Protein AF-A0A354FUS6-F1 (afdb_monomer_lite)

Radius of gyration: 26.86 Å; chains: 1; bounding box: 39×74×53 Å

Structure (mmCIF, N/CA/C/O backbone):
data_AF-A0A354FUS6-F1
#
_entry.id   AF-A0A354FUS6-F1
#
loop_
_atom_site.group_PDB
_atom_site.id
_atom_site.type_symbol
_atom_site.label_atom_id
_atom_site.label_alt_id
_atom_site.label_comp_id
_atom_site.label_asym_id
_atom_site.label_entity_id
_atom_site.label_seq_id
_atom_s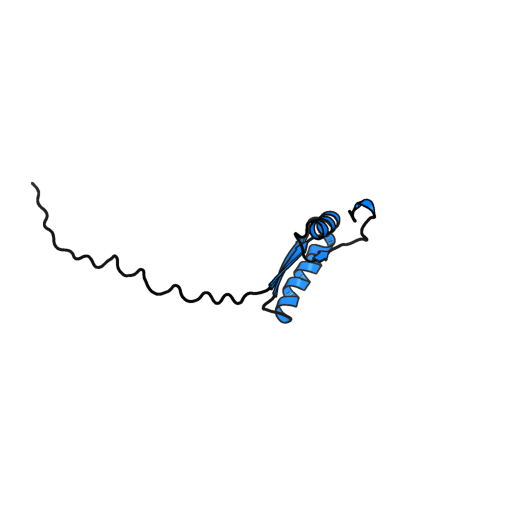ite.pdbx_PDB_ins_code
_atom_site.Cartn_x
_atom_site.Cartn_y
_atom_site.Cartn_z
_atom_site.occupancy
_atom_site.B_iso_or_equiv
_atom_site.auth_seq_id
_atom_site.auth_comp_id
_atom_site.auth_asym_id
_atom_site.auth_atom_id
_atom_site.pdbx_PDB_model_num
ATOM 1 N N . MET A 1 1 ? 21.102 66.247 -28.928 1.00 41.16 1 MET A N 1
ATOM 2 C CA . MET A 1 1 ? 21.398 65.060 -29.758 1.00 41.16 1 MET A CA 1
ATOM 3 C C . MET A 1 1 ? 20.076 64.348 -29.989 1.00 41.16 1 MET A C 1
ATOM 5 O O . MET A 1 1 ? 19.432 63.959 -29.026 1.00 41.16 1 MET A O 1
ATOM 9 N N . LYS A 1 2 ? 19.577 64.398 -31.223 1.00 36.28 2 LYS A N 1
ATOM 10 C CA . LYS A 1 2 ? 18.180 64.159 -31.603 1.00 36.28 2 LYS A CA 1
ATOM 11 C C . LYS A 1 2 ? 18.179 62.943 -32.530 1.00 36.28 2 LYS A C 1
ATOM 13 O O . LYS A 1 2 ? 18.948 62.958 -33.479 1.00 36.28 2 LYS A O 1
ATOM 18 N N . THR A 1 3 ? 17.393 61.928 -32.158 1.00 49.78 3 THR A N 1
ATOM 19 C CA . THR A 1 3 ? 16.693 60.921 -32.987 1.00 49.78 3 THR A CA 1
ATOM 20 C C . THR A 1 3 ? 17.363 60.410 -34.271 1.00 49.78 3 THR A C 1
ATOM 22 O O . THR A 1 3 ? 17.715 61.205 -35.136 1.00 49.78 3 THR A O 1
ATOM 25 N N . THR A 1 4 ? 17.344 59.086 -34.480 1.00 43.28 4 THR A N 1
ATOM 26 C CA . THR A 1 4 ? 16.615 58.393 -35.581 1.00 43.28 4 THR A CA 1
ATOM 27 C C . THR A 1 4 ? 17.221 56.998 -35.822 1.00 43.28 4 THR A C 1
ATOM 29 O O . THR A 1 4 ? 18.398 56.873 -36.144 1.00 43.28 4 THR A O 1
ATOM 32 N N . PHE A 1 5 ? 16.401 55.957 -35.647 1.00 50.62 5 PHE A N 1
ATOM 33 C CA . PHE A 1 5 ? 16.652 54.570 -36.068 1.00 50.62 5 PHE A CA 1
ATOM 34 C C . PHE A 1 5 ? 16.636 54.441 -37.603 1.00 50.62 5 PHE A C 1
ATOM 36 O O . PHE A 1 5 ? 15.881 55.154 -38.264 1.00 50.62 5 PHE A O 1
ATOM 43 N N . PRO A 1 6 ? 17.342 53.445 -38.161 1.00 46.75 6 PRO A N 1
ATOM 44 C CA . PRO A 1 6 ? 16.634 52.467 -38.997 1.00 46.75 6 PRO A CA 1
ATOM 45 C C . PRO A 1 6 ? 17.035 51.027 -38.627 1.00 46.75 6 PRO A C 1
ATOM 47 O O . PRO A 1 6 ? 18.188 50.732 -38.343 1.00 46.75 6 PRO A O 1
ATOM 50 N N . SER A 1 7 ? 16.072 50.121 -38.441 1.00 48.47 7 SER A N 1
ATOM 51 C CA . SER A 1 7 ? 15.587 49.218 -39.500 1.00 48.47 7 SER A CA 1
ATOM 52 C C . SER A 1 7 ? 16.716 48.554 -40.288 1.00 48.47 7 SER A C 1
ATOM 54 O O . SER A 1 7 ? 17.052 49.031 -41.363 1.00 48.47 7 SER A O 1
ATOM 56 N N . LEU A 1 8 ? 17.277 47.466 -39.748 1.00 46.94 8 LEU A N 1
ATOM 57 C CA . LEU A 1 8 ? 17.747 46.274 -40.474 1.00 46.94 8 LEU A CA 1
ATOM 58 C C . LEU A 1 8 ? 18.408 45.313 -39.464 1.00 46.94 8 LEU A C 1
ATOM 60 O O . LEU A 1 8 ? 19.621 45.308 -39.295 1.00 46.94 8 LEU A O 1
ATOM 64 N N . LEU A 1 9 ? 17.628 44.498 -38.757 1.00 47.19 9 LEU A N 1
ATOM 65 C CA . LEU A 1 9 ? 18.170 43.251 -38.210 1.00 47.19 9 LEU A CA 1
ATOM 66 C C . LEU A 1 9 ? 17.051 42.219 -38.098 1.00 47.19 9 LEU A C 1
ATOM 68 O O . LEU A 1 9 ? 16.434 42.014 -37.059 1.00 47.19 9 LEU A O 1
ATOM 72 N N . THR A 1 10 ? 16.738 41.666 -39.265 1.00 50.53 10 THR A N 1
ATOM 73 C CA . THR A 1 10 ? 16.582 40.232 -39.495 1.00 50.53 10 THR A CA 1
ATOM 74 C C . THR A 1 10 ? 16.069 39.426 -38.303 1.00 50.53 10 THR A C 1
ATOM 76 O O . THR A 1 10 ? 16.819 38.941 -37.461 1.00 50.53 10 THR A O 1
ATOM 79 N N . VAL A 1 11 ? 14.752 39.236 -38.330 1.00 52.19 11 VAL A N 1
ATOM 80 C CA . VAL A 1 11 ? 14.027 38.016 -37.960 1.00 52.19 11 VAL A CA 1
ATOM 81 C C . VAL A 1 11 ? 14.899 36.767 -38.193 1.00 52.19 11 VAL A C 1
ATOM 83 O O . VAL A 1 11 ? 14.925 36.207 -39.281 1.00 52.19 11 VAL A O 1
ATOM 86 N N . ALA A 1 12 ? 15.659 36.358 -37.178 1.00 51.31 12 ALA A N 1
ATOM 87 C CA . ALA A 1 12 ? 16.441 35.115 -37.161 1.00 51.31 12 ALA A CA 1
ATOM 88 C C . ALA A 1 12 ? 16.547 34.523 -35.742 1.00 51.31 12 ALA A C 1
ATOM 90 O O . ALA A 1 12 ? 17.472 33.777 -35.441 1.00 51.31 12 ALA A O 1
ATOM 91 N N . GLY A 1 13 ? 15.615 34.876 -34.850 1.00 47.34 13 GLY A N 1
ATOM 92 C CA . GLY A 1 13 ? 15.606 34.402 -33.459 1.00 47.34 13 GLY A CA 1
ATOM 93 C C . GLY A 1 13 ? 14.391 33.560 -33.063 1.00 47.34 13 GLY A C 1
ATOM 94 O O . GLY A 1 13 ? 14.379 33.018 -31.966 1.00 47.34 13 GLY A O 1
ATOM 95 N N . ALA A 1 14 ? 13.369 33.443 -33.918 1.00 52.50 14 ALA A N 1
ATOM 96 C CA . ALA A 1 14 ? 12.065 32.892 -33.523 1.00 52.50 14 ALA A CA 1
ATOM 97 C C . ALA A 1 14 ? 11.728 31.506 -34.116 1.00 52.50 14 ALA A C 1
ATOM 99 O O . ALA A 1 14 ? 10.642 30.995 -33.871 1.00 52.50 14 ALA A O 1
ATOM 100 N N . THR A 1 15 ? 12.643 30.871 -34.858 1.00 54.31 15 THR A N 1
ATOM 101 C CA . THR A 1 15 ? 12.386 29.599 -35.574 1.00 54.31 15 THR A CA 1
ATOM 102 C C . THR A 1 15 ? 13.180 28.402 -35.035 1.00 54.31 15 THR A C 1
ATOM 104 O O . THR A 1 15 ? 13.341 27.405 -35.731 1.00 54.31 15 THR A O 1
ATOM 107 N N . ALA A 1 16 ? 13.668 28.470 -33.792 1.00 52.44 16 ALA A N 1
ATOM 108 C CA . ALA A 1 16 ? 14.354 27.361 -33.111 1.00 52.44 16 ALA A CA 1
ATOM 109 C C . ALA A 1 16 ? 13.463 26.634 -32.078 1.00 52.44 16 ALA A C 1
ATOM 111 O O . ALA A 1 16 ? 13.956 26.027 -31.133 1.00 52.44 16 ALA A O 1
ATOM 112 N N . LEU A 1 17 ? 12.141 26.688 -32.260 1.00 57.06 17 LEU A N 1
ATOM 113 C CA . LEU A 1 17 ? 11.146 25.923 -31.504 1.00 57.06 17 LEU A CA 1
ATOM 114 C C . LEU A 1 17 ? 10.383 25.032 -32.488 1.00 57.06 17 LEU A C 1
ATOM 116 O O . LEU A 1 17 ? 9.315 25.430 -32.944 1.00 57.06 17 LEU A O 1
ATOM 120 N N . ALA A 1 18 ? 10.919 23.8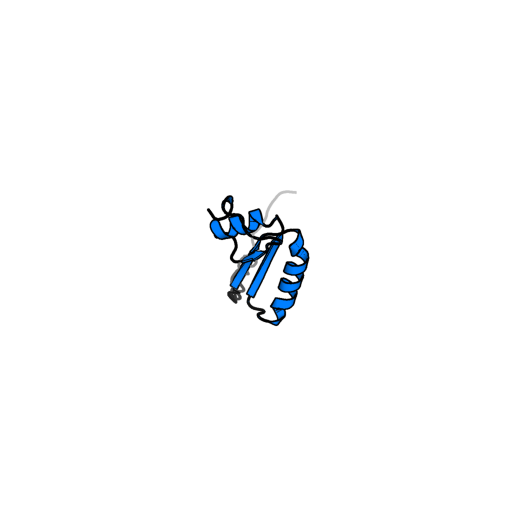67 -32.872 1.00 58.22 18 ALA A N 1
ATOM 121 C CA . ALA A 1 18 ? 10.093 22.947 -33.665 1.00 58.22 18 ALA A CA 1
ATOM 122 C C . ALA A 1 18 ? 10.409 21.446 -33.648 1.00 58.22 18 ALA A C 1
ATOM 124 O O . ALA A 1 18 ? 9.525 20.717 -34.073 1.00 58.22 18 ALA A O 1
ATOM 125 N N . LEU A 1 19 ? 11.572 20.921 -33.231 1.00 60.03 19 LEU A N 1
ATOM 126 C CA . LEU A 1 19 ? 11.863 19.492 -33.504 1.00 60.03 19 LEU A CA 1
ATOM 127 C C . LEU A 1 19 ? 12.735 18.777 -32.454 1.00 60.03 19 LEU A C 1
ATOM 129 O O . LEU A 1 19 ? 13.766 18.203 -32.787 1.00 60.03 19 LEU A O 1
ATOM 133 N N . SER A 1 20 ? 12.342 18.760 -31.177 1.00 59.25 20 SER A N 1
ATOM 134 C CA . SER A 1 20 ? 12.924 17.800 -30.207 1.00 59.25 20 SER A CA 1
ATOM 135 C C . SER A 1 20 ? 11.934 17.292 -29.153 1.00 59.25 20 SER A C 1
ATOM 137 O O . SER A 1 20 ? 12.327 16.905 -28.062 1.00 59.25 20 SER A O 1
ATOM 139 N N . SER A 1 21 ? 10.640 17.249 -29.482 1.00 59.47 21 SER A N 1
ATOM 140 C CA . SER A 1 21 ? 9.625 16.589 -28.650 1.00 59.47 21 SER A CA 1
ATOM 141 C C . SER A 1 21 ? 9.084 15.345 -29.358 1.00 59.47 21 SER A C 1
ATOM 143 O O . SER A 1 21 ? 7.907 15.267 -29.695 1.00 59.47 21 SER A O 1
ATOM 145 N N . CYS A 1 22 ? 9.958 14.376 -29.619 1.00 57.28 22 CYS A N 1
ATOM 146 C CA . CYS A 1 22 ? 9.580 12.991 -29.894 1.00 57.28 22 CYS A CA 1
ATOM 147 C C . CYS A 1 22 ? 10.590 12.096 -29.184 1.00 57.28 22 CYS A C 1
ATOM 149 O O . CYS A 1 22 ? 11.691 11.864 -29.666 1.00 57.28 22 CYS A O 1
ATOM 151 N N . GLY A 1 23 ? 10.208 11.696 -27.983 1.00 54.72 23 GLY A N 1
ATOM 152 C CA . GLY A 1 23 ? 10.965 10.844 -27.074 1.00 54.72 23 GLY A CA 1
ATOM 153 C C . GLY A 1 23 ? 10.140 10.653 -25.811 1.00 54.72 23 GLY A C 1
ATOM 154 O O . GLY A 1 23 ? 10.613 10.880 -24.706 1.00 54.72 23 GLY A O 1
ATOM 155 N N . ARG A 1 24 ? 8.842 10.391 -25.992 1.00 51.75 24 ARG A N 1
ATOM 156 C CA . ARG A 1 24 ? 7.981 9.907 -24.920 1.00 51.75 24 ARG A CA 1
ATOM 157 C C . ARG A 1 24 ? 7.834 8.420 -25.189 1.00 51.75 24 ARG A C 1
ATOM 159 O O . ARG A 1 24 ? 6.822 7.978 -25.721 1.00 51.75 24 ARG A O 1
ATOM 166 N N . ASP A 1 25 ? 8.915 7.698 -24.914 1.00 47.88 25 ASP A N 1
ATOM 167 C CA . ASP A 1 25 ? 8.837 6.282 -24.601 1.00 47.88 25 ASP A CA 1
ATOM 168 C C . ASP A 1 25 ? 8.032 6.213 -23.303 1.00 47.88 25 ASP A C 1
ATOM 170 O O . ASP A 1 25 ? 8.560 6.296 -22.195 1.00 47.88 25 ASP A O 1
ATOM 174 N N . ASP A 1 26 ? 6.709 6.211 -23.462 1.00 52.59 26 ASP A N 1
ATOM 175 C CA . ASP A 1 26 ? 5.772 5.749 -22.451 1.00 52.59 26 ASP A CA 1
ATOM 176 C C . ASP A 1 26 ? 6.010 4.237 -22.349 1.00 52.59 26 ASP A C 1
ATOM 178 O O . ASP A 1 26 ? 5.254 3.416 -22.862 1.00 52.59 26 ASP A O 1
ATOM 182 N N . ASP A 1 27 ? 7.162 3.872 -21.782 1.00 55.88 27 ASP A N 1
ATOM 183 C CA . ASP A 1 27 ? 7.391 2.548 -21.231 1.00 55.88 27 ASP A CA 1
ATOM 184 C C . ASP A 1 27 ? 6.436 2.501 -20.039 1.00 55.88 27 ASP A C 1
ATOM 186 O O . ASP A 1 27 ? 6.751 2.981 -18.949 1.00 55.88 27 ASP A O 1
ATOM 190 N N . GLY A 1 28 ? 5.183 2.143 -20.345 1.00 59.19 28 GLY A N 1
ATOM 191 C CA . GLY A 1 28 ? 4.014 2.205 -19.479 1.00 59.19 28 GLY A CA 1
ATOM 192 C C . GLY A 1 28 ? 4.182 1.260 -18.306 1.00 59.19 28 GLY A C 1
ATOM 193 O O . GLY A 1 28 ? 3.588 0.184 -18.264 1.00 59.19 28 GLY A O 1
ATOM 194 N N . GLY A 1 29 ? 5.053 1.646 -17.383 1.00 70.44 29 GLY A N 1
ATOM 195 C CA . GLY A 1 29 ? 5.346 0.878 -16.204 1.00 70.44 29 GLY A CA 1
ATOM 196 C C . GLY A 1 29 ? 4.112 0.829 -15.322 1.00 70.44 29 GLY A C 1
ATOM 197 O O . GLY A 1 29 ? 3.512 1.860 -15.010 1.00 70.44 29 GLY A O 1
ATOM 198 N N . GLU A 1 30 ? 3.711 -0.378 -14.940 1.00 90.00 30 GLU A N 1
ATOM 199 C CA . GLU A 1 30 ? 2.550 -0.576 -14.086 1.00 90.00 30 GLU A CA 1
ATOM 200 C C . GLU A 1 30 ? 2.865 -0.005 -12.702 1.00 90.00 30 GLU A C 1
ATOM 202 O O . GLU A 1 30 ? 3.858 -0.380 -12.072 1.00 90.00 30 GLU A O 1
ATOM 207 N N . LYS A 1 31 ? 2.052 0.945 -12.234 1.00 94.75 31 LYS A N 1
ATOM 208 C CA . LYS A 1 31 ? 2.187 1.491 -10.885 1.00 94.75 31 LYS A CA 1
ATOM 209 C C . LYS A 1 31 ? 1.272 0.722 -9.942 1.00 94.75 31 LYS A C 1
ATOM 211 O O . LYS A 1 31 ? 0.073 0.661 -10.180 1.00 94.75 31 LYS A O 1
ATOM 216 N N . VAL A 1 32 ? 1.835 0.217 -8.850 1.00 97.31 32 VAL A N 1
ATOM 217 C CA . VAL A 1 32 ? 1.091 -0.449 -7.775 1.00 97.31 32 VAL A CA 1
ATOM 218 C C . VAL A 1 32 ? 1.244 0.367 -6.499 1.00 97.31 32 VAL A C 1
ATOM 220 O O . VAL A 1 32 ? 2.355 0.649 -6.043 1.00 97.31 32 VAL A O 1
ATOM 223 N N . THR A 1 33 ? 0.121 0.748 -5.917 1.00 98.12 33 THR A N 1
ATOM 224 C CA . THR A 1 33 ? 0.022 1.511 -4.679 1.00 98.12 33 THR A CA 1
ATOM 225 C C . THR A 1 33 ? -0.238 0.562 -3.519 1.00 98.12 33 THR A C 1
ATOM 227 O O . THR A 1 33 ? -1.121 -0.297 -3.556 1.00 98.12 33 THR A O 1
ATOM 230 N N . ILE A 1 34 ? 0.563 0.717 -2.473 1.00 98.31 34 ILE A N 1
ATOM 231 C CA . ILE A 1 34 ? 0.560 -0.111 -1.279 1.00 98.31 34 ILE A CA 1
ATOM 232 C C . ILE A 1 34 ? 0.405 0.816 -0.079 1.00 98.31 34 ILE A C 1
ATOM 234 O O . ILE A 1 34 ? 1.289 1.623 0.193 1.00 98.31 34 ILE A O 1
ATOM 238 N N . ALA A 1 35 ? -0.691 0.688 0.658 1.00 97.88 35 ALA A N 1
ATOM 239 C CA . ALA A 1 35 ? -0.963 1.503 1.842 1.00 97.88 35 ALA A CA 1
ATOM 240 C C . ALA A 1 35 ? -1.077 0.625 3.093 1.00 97.88 35 ALA A C 1
ATOM 242 O O . ALA A 1 35 ? -1.311 -0.579 3.008 1.00 97.88 35 ALA A O 1
ATOM 243 N N . GLY A 1 36 ? -0.951 1.200 4.286 1.00 97.38 36 GLY A N 1
ATOM 244 C CA . GLY A 1 36 ? -1.366 0.520 5.511 1.00 97.38 36 GLY A CA 1
ATOM 245 C C . GLY A 1 36 ? -0.408 0.677 6.677 1.00 97.38 36 GLY A C 1
ATOM 246 O O . GLY A 1 36 ? -0.019 1.779 7.025 1.00 97.38 36 GLY A O 1
ATOM 247 N N . SER A 1 37 ? -0.111 -0.419 7.370 1.00 97.69 37 SER A N 1
ATOM 248 C CA . SER A 1 37 ? 0.532 -0.422 8.687 1.00 97.69 37 SER A CA 1
ATOM 249 C C . SER A 1 37 ? 1.863 0.338 8.742 1.00 97.69 37 SER A C 1
ATOM 251 O O . SER A 1 37 ? 2.854 -0.134 8.193 1.00 97.69 37 SER A O 1
ATOM 253 N N . ASP A 1 38 ? 1.925 1.397 9.553 1.00 97.81 38 ASP A N 1
ATOM 254 C CA . ASP A 1 38 ? 3.162 2.126 9.887 1.00 97.81 38 ASP A CA 1
ATOM 255 C C . ASP A 1 38 ? 4.265 1.194 10.429 1.00 97.81 38 ASP A C 1
ATOM 257 O O . ASP A 1 38 ? 5.402 1.211 9.965 1.00 97.81 38 ASP A O 1
ATOM 261 N N . THR A 1 39 ? 3.905 0.237 11.293 1.00 97.31 39 THR A N 1
ATOM 262 C CA . THR A 1 39 ? 4.857 -0.770 11.805 1.00 97.31 39 THR A CA 1
ATOM 263 C C . THR A 1 39 ? 5.488 -1.634 10.703 1.00 97.31 39 THR A C 1
ATOM 265 O O . THR A 1 39 ? 6.584 -2.154 10.883 1.00 97.31 39 THR A O 1
ATOM 268 N N . MET A 1 40 ? 4.814 -1.798 9.559 1.00 97.50 40 MET A N 1
ATOM 269 C CA . MET A 1 40 ? 5.308 -2.578 8.417 1.00 97.50 40 MET A CA 1
ATOM 270 C C . MET A 1 40 ? 5.987 -1.702 7.359 1.00 97.50 40 MET A C 1
ATOM 272 O O . MET A 1 40 ? 6.500 -2.243 6.381 1.00 97.50 40 MET A O 1
ATOM 276 N N . LEU A 1 41 ? 6.021 -0.374 7.531 1.00 97.62 41 LEU A N 1
ATOM 277 C CA . LEU A 1 41 ? 6.486 0.554 6.500 1.00 97.62 41 LEU A CA 1
ATOM 278 C C . LEU A 1 41 ? 7.921 0.248 6.067 1.00 97.62 41 LEU A C 1
ATOM 280 O O . LEU A 1 41 ? 8.196 0.138 4.878 1.00 97.62 41 LEU A O 1
ATOM 284 N N . GLN A 1 42 ? 8.822 0.025 7.026 1.00 97.50 42 GLN A N 1
ATOM 285 C CA . GLN A 1 42 ? 10.229 -0.255 6.721 1.00 97.50 42 GLN A CA 1
ATOM 286 C C . GLN A 1 42 ? 10.413 -1.576 5.959 1.00 97.50 42 GLN A C 1
ATOM 288 O O . GLN A 1 42 ? 11.239 -1.658 5.054 1.00 97.50 42 GLN A O 1
ATOM 293 N N . VAL A 1 43 ? 9.607 -2.595 6.274 1.00 97.69 43 VAL A N 1
ATOM 294 C CA . VAL A 1 43 ? 9.608 -3.872 5.542 1.00 97.69 43 VAL A CA 1
ATOM 295 C C . VAL A 1 43 ? 9.078 -3.669 4.121 1.00 97.69 43 VAL A C 1
ATOM 297 O O . VAL A 1 43 ? 9.681 -4.150 3.166 1.00 97.69 43 VAL A O 1
ATOM 300 N N . GLY A 1 44 ? 7.992 -2.90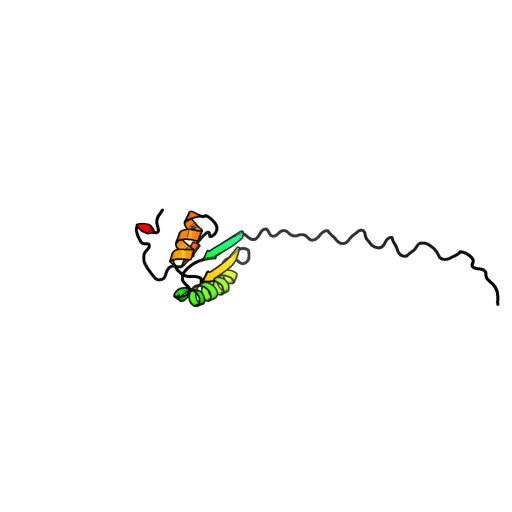7 3.972 1.00 97.81 44 GLY A N 1
ATOM 301 C CA . GLY A 1 44 ? 7.413 -2.581 2.672 1.00 97.81 44 GLY A CA 1
ATOM 302 C C . GLY A 1 44 ? 8.361 -1.792 1.767 1.00 97.81 44 GLY A C 1
ATOM 303 O O . GLY A 1 44 ? 8.466 -2.109 0.586 1.00 97.81 44 GLY A O 1
ATOM 304 N N . LEU A 1 45 ? 9.097 -0.819 2.311 1.00 98.00 45 LEU A N 1
ATOM 305 C CA . LEU A 1 45 ? 10.119 -0.070 1.568 1.00 98.00 45 LEU A CA 1
ATOM 306 C C . LEU A 1 45 ? 11.277 -0.979 1.128 1.00 98.00 45 LEU A C 1
ATOM 308 O O . LEU A 1 45 ? 11.705 -0.922 -0.023 1.00 98.00 45 LEU A O 1
ATOM 312 N N . ALA A 1 46 ? 11.733 -1.886 1.999 1.00 98.19 46 ALA A N 1
ATOM 313 C CA . ALA A 1 46 ? 12.755 -2.868 1.634 1.00 98.19 46 ALA A CA 1
ATOM 314 C C . ALA A 1 46 ? 12.283 -3.802 0.503 1.00 98.19 46 ALA A C 1
ATOM 316 O O . ALA A 1 46 ? 13.050 -4.113 -0.410 1.00 98.19 46 ALA A O 1
ATOM 317 N N . TRP A 1 47 ? 11.015 -4.227 0.526 1.00 97.75 47 TRP A N 1
ATOM 318 C CA . TRP A 1 47 ? 10.423 -4.998 -0.569 1.00 97.75 47 TRP A CA 1
ATOM 319 C C . TRP A 1 47 ? 10.284 -4.182 -1.851 1.00 97.75 47 TRP A C 1
ATOM 321 O O . TRP A 1 47 ? 10.590 -4.709 -2.917 1.00 97.75 47 TRP A O 1
ATOM 331 N N . GLN A 1 48 ? 9.897 -2.907 -1.764 1.00 97.44 48 GLN A N 1
ATOM 332 C CA . GLN A 1 48 ? 9.854 -1.999 -2.912 1.00 97.44 48 GLN A CA 1
ATOM 333 C C . GLN A 1 48 ? 11.212 -1.911 -3.613 1.00 97.44 48 GLN A C 1
ATOM 335 O O . GLN A 1 48 ? 11.277 -2.020 -4.837 1.00 97.44 48 GLN A O 1
ATOM 340 N N . ASP A 1 49 ? 12.298 -1.755 -2.857 1.00 96.81 49 ASP A N 1
ATOM 341 C CA . ASP A 1 49 ? 13.643 -1.694 -3.428 1.00 96.81 49 ASP A CA 1
ATOM 342 C C . ASP A 1 49 ? 14.090 -3.031 -4.020 1.00 96.81 49 ASP A C 1
ATOM 344 O O . ASP A 1 49 ? 14.630 -3.065 -5.128 1.00 96.81 49 ASP A O 1
ATOM 348 N N . ALA A 1 50 ? 13.819 -4.139 -3.329 1.00 97.62 50 ALA A N 1
ATOM 349 C CA . ALA A 1 50 ? 14.152 -5.468 -3.826 1.00 97.62 50 ALA A CA 1
ATOM 350 C C . ALA A 1 50 ? 13.384 -5.814 -5.116 1.00 97.62 50 ALA A C 1
ATOM 352 O O . ALA A 1 50 ? 13.956 -6.398 -6.041 1.00 97.62 50 ALA A O 1
ATOM 353 N N . TYR A 1 51 ? 12.111 -5.421 -5.214 1.00 97.00 51 TYR A N 1
ATOM 354 C CA . TYR A 1 51 ? 11.240 -5.780 -6.334 1.00 97.00 51 TYR A CA 1
ATOM 355 C C . TYR A 1 51 ? 11.650 -5.133 -7.661 1.00 97.00 51 TYR A C 1
ATOM 357 O O . TYR A 1 51 ? 11.393 -5.702 -8.720 1.00 97.00 51 TYR A O 1
ATOM 365 N N . LYS A 1 52 ? 12.392 -4.017 -7.627 1.00 93.62 52 LYS A N 1
ATOM 366 C CA . LYS A 1 52 ? 12.984 -3.399 -8.830 1.00 93.62 52 LYS A CA 1
ATOM 367 C C . LYS A 1 52 ? 13.856 -4.378 -9.624 1.00 93.62 52 LYS A C 1
ATOM 369 O O . LYS A 1 52 ? 13.943 -4.265 -10.842 1.00 93.62 52 LYS A O 1
ATOM 374 N N . SER A 1 53 ? 14.496 -5.333 -8.941 1.00 95.25 53 SER A N 1
ATOM 375 C CA . SER A 1 53 ? 15.307 -6.383 -9.579 1.00 95.25 53 SER A CA 1
ATOM 376 C C . SER A 1 53 ? 14.482 -7.526 -10.181 1.00 95.25 53 SER A C 1
ATOM 378 O O . SER A 1 53 ? 14.987 -8.267 -11.019 1.00 95.25 53 SER A O 1
ATOM 380 N N . VAL A 1 54 ? 13.222 -7.666 -9.761 1.00 96.31 54 VAL A N 1
ATOM 381 C CA . VAL A 1 54 ? 12.290 -8.699 -10.230 1.00 96.31 54 VAL A CA 1
ATOM 382 C C . VAL A 1 54 ? 11.520 -8.201 -11.449 1.00 96.31 54 VAL A C 1
ATOM 384 O O . VAL A 1 54 ? 11.437 -8.904 -12.452 1.00 96.31 54 VAL A O 1
ATOM 387 N N . ALA A 1 55 ? 10.977 -6.986 -11.368 1.00 94.75 55 ALA A N 1
ATOM 388 C CA . ALA A 1 55 ? 10.223 -6.355 -12.440 1.00 94.75 55 ALA A CA 1
ATOM 389 C C . ALA A 1 55 ? 10.519 -4.850 -12.464 1.00 94.75 55 ALA A C 1
ATOM 391 O O . ALA A 1 55 ? 9.873 -4.056 -11.784 1.00 94.75 55 ALA A O 1
ATOM 392 N N . SER A 1 56 ? 11.517 -4.449 -13.254 1.00 91.81 56 SER A N 1
ATOM 393 C CA . SER A 1 56 ? 11.950 -3.048 -13.351 1.00 91.81 56 SER A CA 1
ATOM 394 C C . SER A 1 56 ? 10.917 -2.132 -14.009 1.00 91.81 56 SER A C 1
ATOM 396 O O . SER A 1 56 ? 10.991 -0.918 -13.846 1.00 91.81 56 SER A O 1
ATOM 398 N N . ASN A 1 57 ? 9.964 -2.706 -14.747 1.00 93.44 57 ASN A N 1
ATOM 399 C CA . ASN A 1 57 ? 8.836 -1.999 -15.347 1.00 93.44 57 ASN A CA 1
ATOM 400 C C . ASN A 1 57 ? 7.658 -1.819 -14.373 1.00 93.44 57 ASN A C 1
ATOM 402 O O . ASN A 1 57 ? 6.641 -1.267 -14.768 1.00 93.44 57 ASN A O 1
ATOM 406 N N . VAL A 1 58 ? 7.747 -2.293 -13.126 1.00 94.75 58 VAL A N 1
ATOM 407 C CA . VAL A 1 58 ? 6.688 -2.114 -12.124 1.00 94.75 58 VAL A CA 1
ATOM 408 C C . VAL A 1 58 ? 7.155 -1.122 -11.066 1.00 94.75 58 VAL A C 1
ATOM 410 O O . VAL A 1 58 ? 8.129 -1.353 -10.348 1.00 94.75 58 VAL A O 1
ATOM 413 N N . ALA A 1 59 ? 6.439 -0.008 -10.943 1.00 94.88 59 ALA A N 1
ATOM 414 C CA . ALA A 1 59 ? 6.708 1.018 -9.948 1.00 94.88 59 ALA A CA 1
ATOM 415 C C . ALA A 1 59 ? 5.827 0.797 -8.714 1.00 94.88 59 ALA A C 1
ATOM 417 O O . ALA A 1 59 ? 4.622 1.034 -8.744 1.00 94.88 59 ALA A O 1
ATOM 418 N N . LEU A 1 60 ? 6.423 0.380 -7.598 1.00 96.75 60 LEU A N 1
ATOM 419 C CA . LEU A 1 60 ? 5.700 0.280 -6.328 1.00 96.75 60 LEU A CA 1
ATOM 420 C C . LEU A 1 60 ? 5.697 1.642 -5.615 1.00 96.75 60 LEU A C 1
ATOM 422 O O . LEU A 1 60 ? 6.707 2.344 -5.643 1.00 96.75 60 LEU A O 1
ATOM 426 N N . SER A 1 61 ? 4.604 2.005 -4.946 1.00 97.38 61 SER A N 1
ATOM 427 C CA . SER A 1 61 ? 4.476 3.180 -4.066 1.00 97.38 61 SER A CA 1
ATOM 428 C C . SER A 1 61 ? 3.994 2.710 -2.699 1.00 97.38 61 SER A C 1
ATOM 430 O O . SER A 1 61 ? 2.905 2.157 -2.626 1.00 97.38 61 SER A O 1
ATOM 432 N N . VAL A 1 62 ? 4.790 2.882 -1.639 1.00 97.75 62 VAL A N 1
ATOM 433 C CA . VAL A 1 62 ? 4.499 2.315 -0.308 1.00 97.75 62 VAL A CA 1
ATOM 434 C C . VAL A 1 62 ? 4.276 3.418 0.722 1.00 97.75 62 VAL A C 1
ATOM 436 O O . VAL A 1 62 ? 5.138 4.273 0.907 1.00 97.75 62 VAL A O 1
ATOM 439 N N . GLU A 1 63 ? 3.146 3.357 1.424 1.00 97.44 63 GLU A N 1
ATOM 440 C CA . GLU A 1 63 ? 2.712 4.328 2.432 1.00 97.44 63 GLU A CA 1
ATOM 441 C C . GLU A 1 63 ? 2.317 3.627 3.744 1.00 97.44 63 GLU A C 1
ATOM 443 O O . GLU A 1 63 ? 1.775 2.517 3.747 1.00 97.44 63 GLU A O 1
ATOM 448 N N . GLY A 1 64 ? 2.609 4.270 4.879 1.00 96.38 64 GLY A N 1
ATOM 449 C CA . GLY A 1 64 ? 2.485 3.686 6.217 1.00 96.38 64 GLY A CA 1
ATOM 450 C C . GLY A 1 64 ? 1.708 4.571 7.188 1.00 96.38 64 GLY A C 1
ATOM 451 O O . GLY A 1 64 ? 2.308 5.184 8.057 1.00 96.38 64 GLY A O 1
ATOM 452 N N . GLU A 1 65 ? 0.383 4.643 7.064 1.00 95.94 65 GLU A N 1
ATOM 453 C CA . GLU 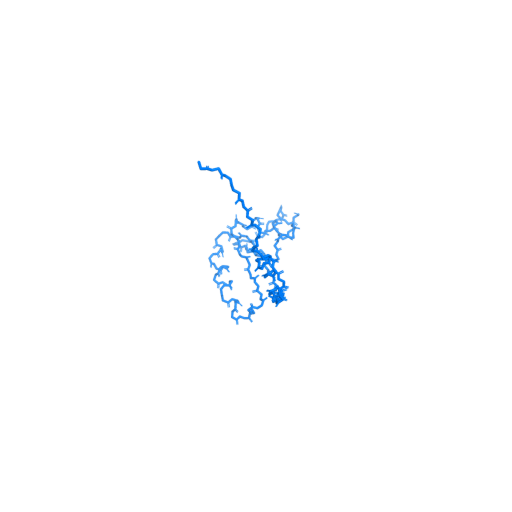A 1 65 ? -0.482 5.479 7.921 1.00 95.94 65 GLU A CA 1
ATOM 454 C C . GLU A 1 65 ? -1.241 4.691 9.010 1.00 95.94 65 GLU A C 1
ATOM 456 O O . GLU A 1 65 ? -1.879 5.267 9.889 1.00 95.94 65 GLU A O 1
ATOM 461 N N . GLY A 1 66 ? -1.181 3.358 8.973 1.00 97.50 66 GLY A N 1
ATOM 462 C CA . GLY A 1 66 ? -1.890 2.445 9.873 1.00 97.50 66 GLY A CA 1
ATOM 463 C C . GLY A 1 66 ? -2.706 1.385 9.126 1.00 97.50 66 GLY A C 1
ATOM 464 O O . GLY A 1 66 ? -3.172 1.597 8.011 1.00 97.50 66 GLY A O 1
ATOM 465 N N . SER A 1 67 ? -2.909 0.209 9.734 1.00 97.56 67 SER A N 1
ATOM 466 C CA . SER A 1 67 ? -3.586 -0.899 9.029 1.00 97.56 67 SER A CA 1
ATOM 467 C C . SER A 1 67 ? -5.051 -0.602 8.697 1.00 97.56 67 SER A C 1
ATOM 469 O O . SER A 1 67 ? -5.520 -1.023 7.649 1.00 97.56 67 SER A O 1
ATOM 471 N N . SER A 1 68 ? -5.752 0.162 9.547 1.00 97.38 68 SER A N 1
ATOM 472 C CA . SER A 1 68 ? -7.133 0.601 9.288 1.00 97.38 68 SER A CA 1
ATOM 473 C C . SER A 1 68 ? -7.230 1.449 8.021 1.00 97.38 68 SER A C 1
ATOM 475 O O . SER A 1 68 ? -8.127 1.242 7.210 1.00 97.38 68 SER A O 1
ATOM 477 N N . THR A 1 69 ? -6.268 2.355 7.822 1.00 97.12 69 THR A N 1
ATOM 478 C CA . THR A 1 69 ? -6.158 3.164 6.604 1.00 97.12 69 THR A CA 1
ATOM 479 C C . THR A 1 69 ? -5.914 2.282 5.385 1.00 97.12 69 THR A C 1
ATOM 481 O O . THR A 1 69 ? -6.555 2.478 4.361 1.00 97.12 69 THR A O 1
ATOM 484 N N . GLY A 1 70 ? -5.063 1.256 5.512 1.00 97.69 70 GLY A N 1
ATOM 485 C CA . GLY A 1 70 ? -4.831 0.275 4.448 1.00 97.69 70 GLY A CA 1
ATOM 486 C C . GLY A 1 70 ? -6.097 -0.490 4.050 1.00 97.69 70 GLY A C 1
ATOM 487 O O . GLY A 1 70 ? -6.402 -0.589 2.867 1.00 97.69 70 GLY A O 1
ATOM 488 N N . PHE A 1 71 ? -6.874 -0.988 5.019 1.00 98.06 71 PHE A N 1
ATOM 489 C CA . PHE A 1 71 ? -8.145 -1.669 4.731 1.00 98.06 71 PHE A CA 1
ATOM 490 C C . PHE A 1 71 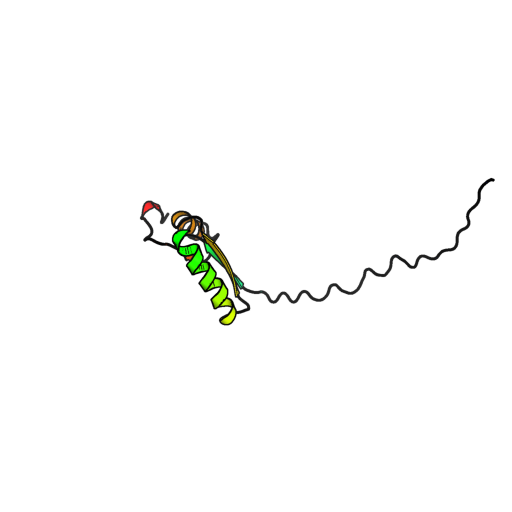? -9.138 -0.744 4.027 1.00 98.06 71 PHE A C 1
ATOM 492 O O . PHE A 1 71 ? -9.710 -1.116 3.004 1.00 98.06 71 PHE A O 1
ATOM 499 N N . LYS A 1 72 ? -9.275 0.491 4.524 1.00 97.44 72 LYS A N 1
ATOM 500 C CA . LYS A 1 72 ? -10.115 1.507 3.892 1.00 97.44 72 LYS A CA 1
ATOM 501 C C . LYS A 1 72 ? -9.662 1.819 2.463 1.00 97.44 72 LYS A C 1
ATOM 503 O O . LYS A 1 72 ? -10.504 1.917 1.580 1.00 97.44 72 LYS A O 1
ATOM 508 N N . ALA A 1 73 ? -8.356 1.913 2.217 1.00 97.62 73 ALA A N 1
ATOM 509 C CA . ALA A 1 73 ? -7.811 2.162 0.885 1.00 97.62 73 ALA A CA 1
ATOM 510 C C . ALA A 1 73 ? -8.142 1.040 -0.115 1.00 97.62 73 ALA A C 1
ATOM 512 O O . ALA A 1 73 ? -8.380 1.323 -1.288 1.00 97.62 73 ALA A O 1
ATOM 513 N N . LEU A 1 74 ? -8.221 -0.219 0.336 1.00 96.94 74 LEU A N 1
ATOM 514 C CA . LEU A 1 74 ? -8.689 -1.324 -0.511 1.00 96.94 74 LEU A CA 1
ATOM 515 C C . LEU A 1 74 ? -10.176 -1.194 -0.854 1.00 96.94 74 LEU A C 1
ATOM 517 O O . LEU A 1 74 ? -10.555 -1.373 -2.010 1.00 96.94 74 LEU A O 1
ATOM 521 N N . ILE A 1 75 ? -11.013 -0.874 0.136 1.00 96.62 75 ILE A N 1
ATOM 522 C CA . ILE A 1 75 ? -12.462 -0.698 -0.051 1.00 96.62 75 ILE A CA 1
ATOM 523 C C . ILE A 1 75 ? -12.738 0.470 -1.006 1.00 96.62 75 ILE A C 1
ATOM 525 O O . ILE A 1 75 ? -13.502 0.335 -1.964 1.00 96.62 75 ILE A O 1
ATOM 529 N N . ASP A 1 76 ? -12.037 1.584 -0.798 1.00 96.88 76 ASP A N 1
ATOM 530 C CA . ASP A 1 76 ? -12.132 2.793 -1.616 1.00 96.88 76 ASP A CA 1
ATOM 531 C C . ASP A 1 76 ? -11.410 2.647 -2.976 1.00 96.88 76 ASP A C 1
ATOM 533 O O . ASP A 1 76 ? -11.529 3.527 -3.831 1.00 96.88 76 ASP A O 1
ATOM 537 N N . LYS A 1 77 ? -10.693 1.533 -3.204 1.00 97.19 77 LYS A N 1
ATOM 538 C CA . LYS A 1 77 ? -9.892 1.235 -4.409 1.00 97.19 77 LYS A CA 1
ATOM 539 C C . LYS A 1 77 ? -8.838 2.300 -4.727 1.00 97.19 77 LYS A C 1
ATOM 541 O O . LYS A 1 77 ? -8.568 2.592 -5.890 1.00 97.19 77 LYS A O 1
ATOM 546 N N . THR A 1 78 ? -8.261 2.896 -3.692 1.00 97.44 78 THR A N 1
ATOM 547 C CA . THR A 1 78 ? -7.156 3.859 -3.802 1.00 97.44 78 THR A CA 1
ATOM 548 C C . THR A 1 78 ? -5.788 3.206 -3.615 1.00 97.44 78 THR A C 1
ATOM 550 O O . THR A 1 78 ? -4.773 3.835 -3.908 1.00 97.44 78 THR A O 1
ATOM 553 N N . ALA A 1 79 ? -5.758 1.953 -3.157 1.00 97.56 79 ALA A N 1
ATOM 554 C CA . ALA A 1 79 ? -4.575 1.107 -3.134 1.00 97.56 79 ALA A CA 1
ATOM 555 C C . ALA A 1 79 ? -4.895 -0.278 -3.704 1.00 97.56 79 ALA A C 1
ATOM 557 O O . ALA A 1 79 ? -6.007 -0.786 -3.556 1.00 97.56 79 ALA A O 1
ATOM 558 N N . GLU A 1 80 ? -3.893 -0.912 -4.305 1.00 98.12 80 GLU A N 1
ATOM 559 C CA . GLU A 1 80 ? -3.983 -2.279 -4.817 1.00 98.12 80 GLU A CA 1
ATOM 560 C C . GLU A 1 80 ? -3.629 -3.317 -3.740 1.00 98.12 80 GLU A C 1
ATOM 562 O O . GLU A 1 80 ? -4.129 -4.442 -3.769 1.00 98.12 80 GLU A O 1
ATOM 567 N N . ILE A 1 81 ? -2.770 -2.957 -2.779 1.00 97.69 81 ILE A N 1
ATOM 568 C CA . ILE A 1 81 ? -2.325 -3.836 -1.688 1.00 97.69 81 ILE A CA 1
ATOM 569 C C . ILE A 1 81 ? -2.402 -3.085 -0.355 1.00 97.69 81 ILE A C 1
ATOM 571 O O . ILE A 1 81 ? -1.987 -1.931 -0.259 1.00 97.69 81 ILE A O 1
ATOM 575 N N . ALA A 1 82 ? -2.866 -3.762 0.703 1.00 97.88 82 ALA A N 1
ATOM 576 C CA . ALA A 1 82 ? -2.781 -3.245 2.066 1.00 97.88 82 ALA A CA 1
ATOM 577 C C . ALA A 1 82 ? -1.808 -4.041 2.935 1.00 97.88 82 ALA A C 1
ATOM 579 O O . ALA A 1 82 ? -2.003 -5.233 3.182 1.00 97.88 82 ALA A O 1
ATOM 580 N N . HIS A 1 83 ? -0.801 -3.367 3.485 1.00 97.81 83 HIS A N 1
ATOM 581 C CA . HIS A 1 83 ? 0.006 -3.930 4.561 1.00 97.81 83 HIS A CA 1
ATOM 582 C C . HIS A 1 83 ? -0.744 -3.843 5.889 1.00 97.81 83 HIS A C 1
ATOM 584 O O . HIS A 1 83 ? -1.218 -2.781 6.296 1.00 97.81 83 HIS A O 1
ATOM 590 N N . SER A 1 84 ? -0.782 -4.947 6.630 1.00 97.25 84 SER A N 1
ATOM 591 C CA . SER A 1 84 ? -1.384 -4.976 7.958 1.00 97.25 84 SER A CA 1
ATOM 592 C C . SER A 1 84 ? -0.509 -5.724 8.95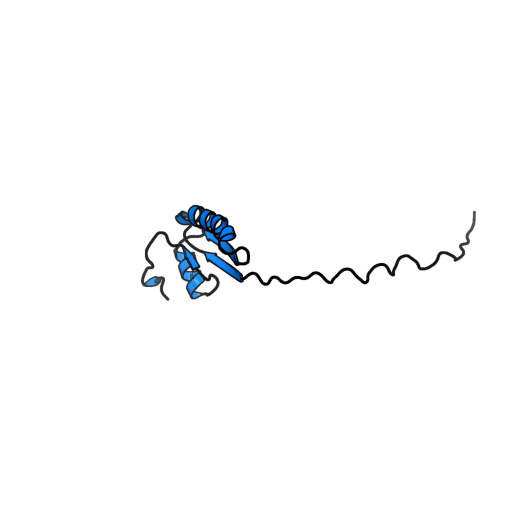4 1.00 97.25 84 SER A C 1
ATOM 594 O O . SER A 1 84 ? -0.004 -6.803 8.663 1.00 97.25 84 SER A O 1
ATOM 596 N N . SER A 1 85 ? -0.354 -5.157 10.150 1.00 96.94 85 SER A N 1
ATOM 597 C CA . SER A 1 85 ? 0.313 -5.796 11.291 1.00 96.94 85 SER A CA 1
ATOM 598 C C . SER A 1 85 ? -0.644 -6.644 12.135 1.00 96.94 85 SER A C 1
ATOM 600 O O . SER A 1 85 ? -0.229 -7.271 13.107 1.00 96.94 85 SER A O 1
ATOM 602 N N . ARG A 1 86 ? -1.936 -6.660 11.784 1.00 96.69 86 ARG A N 1
ATOM 603 C CA . ARG A 1 86 ? -2.990 -7.404 12.482 1.00 96.69 86 ARG A CA 1
ATOM 604 C C . ARG A 1 86 ? -4.064 -7.915 11.520 1.00 96.69 86 ARG A C 1
ATOM 606 O O . ARG A 1 86 ? -4.092 -7.559 10.346 1.00 96.69 86 ARG A O 1
ATOM 613 N N . GLN A 1 87 ? -4.998 -8.700 12.034 1.00 96.69 87 GLN A N 1
ATOM 614 C CA . GLN A 1 87 ? -6.185 -9.100 11.277 1.00 96.69 87 GLN A CA 1
ATOM 615 C C . GLN A 1 87 ? -7.184 -7.941 11.139 1.00 96.69 87 GLN A C 1
ATOM 617 O O . GLN A 1 87 ? -7.248 -7.054 11.999 1.00 96.69 87 GLN A O 1
ATOM 622 N N . ILE A 1 88 ? -7.948 -7.963 10.045 1.00 96.94 88 ILE A N 1
ATOM 623 C CA . ILE A 1 88 ? -9.074 -7.053 9.823 1.00 96.94 88 ILE A CA 1
ATOM 624 C C . ILE A 1 88 ? -10.184 -7.345 10.839 1.00 96.94 88 ILE A C 1
ATOM 626 O O . ILE A 1 88 ? -10.419 -8.501 11.197 1.00 96.94 88 ILE A O 1
ATOM 630 N N . LYS A 1 89 ? -10.844 -6.298 11.336 1.00 96.19 89 LYS A N 1
ATOM 631 C CA . LYS A 1 89 ? -12.037 -6.430 12.181 1.00 96.19 89 LYS A CA 1
ATOM 632 C C . LYS A 1 89 ? -13.285 -6.471 11.310 1.00 96.19 89 LYS A C 1
ATOM 634 O O . LYS A 1 89 ? -13.302 -5.883 10.238 1.00 96.19 89 LYS A O 1
ATOM 639 N N . GLU A 1 90 ? -14.353 -7.068 11.823 1.00 96.56 90 GLU A N 1
ATOM 640 C CA . GLU A 1 90 ? -15.647 -7.107 11.129 1.00 96.56 90 GLU A CA 1
ATOM 641 C C . GLU A 1 90 ? -16.163 -5.695 10.801 1.00 96.56 90 GLU A C 1
ATOM 643 O O . GLU A 1 90 ? -16.533 -5.429 9.667 1.00 96.56 90 GLU A O 1
ATOM 648 N N . SER A 1 91 ? -16.022 -4.744 11.732 1.00 95.19 91 SER A N 1
ATOM 649 C CA . SER A 1 91 ? -16.380 -3.332 11.520 1.00 95.19 91 SER A CA 1
ATOM 650 C C . SER A 1 91 ? -15.514 -2.585 10.493 1.00 95.19 91 SER A C 1
ATOM 652 O O . SER A 1 91 ? -15.775 -1.420 10.223 1.00 95.19 91 SER A O 1
ATOM 654 N N . GLU A 1 92 ? -14.409 -3.176 10.029 1.00 95.38 92 GLU A N 1
ATOM 655 C CA . GLU A 1 92 ? -13.487 -2.583 9.045 1.00 95.38 92 GLU A CA 1
ATOM 656 C C . GLU A 1 92 ? -13.635 -3.231 7.657 1.00 95.38 92 GLU A C 1
ATOM 658 O O . GLU A 1 92 ? -12.900 -2.862 6.746 1.00 95.38 92 GLU A O 1
ATOM 663 N N . ALA A 1 93 ? -14.539 -4.205 7.502 1.00 89.50 93 ALA A N 1
ATOM 664 C CA . ALA A 1 93 ? -14.745 -4.971 6.271 1.00 89.50 93 ALA A CA 1
ATOM 665 C C . ALA A 1 93 ? -15.916 -4.453 5.408 1.00 89.50 93 ALA A C 1
ATOM 667 O O . ALA A 1 93 ? -16.349 -5.159 4.496 1.00 89.50 93 ALA A O 1
ATOM 668 N N . GLU A 1 94 ? -16.427 -3.257 5.712 1.00 79.31 94 GLU A N 1
ATOM 669 C CA . GLU A 1 94 ? -17.605 -2.633 5.087 1.00 79.31 94 GLU A CA 1
ATOM 670 C C . GLU A 1 94 ? -17.250 -1.452 4.180 1.00 79.31 94 GLU A C 1
ATOM 672 O O . GLU A 1 94 ? -16.400 -0.624 4.586 1.00 79.31 94 GLU A O 1
#

pLDDT: mean 82.77, std 20.84, range [36.28, 98.31]

Foldseek 3Di:
DDDDDDDDDDDPPPPPPDDDPDDPPCLVQAEFEEEAALVCQVVVVVVQVVCCVVPVSHHYHYYHPHHLVQLVCVVVVVGPYYDHPDDDDPVSND

Secondary structure (DSSP, 8-state):
----------S-SS---SS---------PEEEEEEE-GGGHHHHHHHHHHHTTT-TTEEEEE--S-HHHHHHHHHTTS-SEEE-SSPPPGGG--

Sequence (94 aa):
MKTTFPSLLTVAGATALALSSCGRDDDGGEKVTIAGSDTMLQVGLAWQDAYKSVASNVALSVEGEGSSTGFKALIDKTAEIAHSSRQIKESEAE